Protein AF-A0A537MD89-F1 (afdb_monomer_lite)

Sequence (81 aa):
TSLSPVLVAGALASVRHLKASSEEREAQQAGAARLKALFADAGLPVMPSTTHIVPLMVGDPLKAKRISDILLAEYGIYVQP

pLDDT: mean 97.13, std 2.45, range [82.69, 98.62]

Secondary structure (DSSP, 8-state):
-PPPHHHHHHHHHHHHHHHH--HHHHHHHHHHHHHHHHHHHTT--BPP-SSS---B----HHHHHHHHHHHHHHH------

Structure (mmCIF, N/CA/C/O backbone):
data_AF-A0A537MD89-F1
#
_entry.id   AF-A0A537MD89-F1
#
loop_
_atom_site.group_PDB
_atom_site.id
_atom_site.type_symbol
_atom_site.label_atom_id
_atom_site.label_alt_id
_atom_site.label_comp_id
_atom_site.label_asym_id
_atom_site.label_entity_id
_atom_site.label_seq_id
_atom_site.pdbx_PDB_ins_code
_atom_site.Cartn_x
_atom_site.Cartn_y
_atom_site.Cartn_z
_atom_site.occupancy
_atom_site.B_iso_or_equiv
_atom_site.auth_seq_id
_atom_site.auth_comp_id
_atom_site.auth_asym_id
_atom_site.auth_atom_id
_atom_site.pdbx_PDB_model_num
ATOM 1 N N . THR A 1 1 ? 31.074 -4.235 -0.768 1.00 82.69 1 THR A N 1
ATOM 2 C CA . THR A 1 1 ? 30.589 -5.324 -1.646 1.00 82.69 1 THR A CA 1
ATOM 3 C C . THR A 1 1 ? 29.587 -4.746 -2.628 1.00 82.69 1 THR A C 1
ATOM 5 O O . THR A 1 1 ? 28.934 -3.766 -2.291 1.00 82.69 1 THR A O 1
ATOM 8 N N . SER A 1 2 ? 29.504 -5.275 -3.849 1.00 92.94 2 SER A N 1
ATOM 9 C CA . SER A 1 2 ? 28.475 -4.884 -4.824 1.00 92.94 2 SER A CA 1
ATOM 10 C C . SER A 1 2 ? 27.159 -5.635 -4.576 1.00 92.94 2 SER A C 1
ATOM 12 O O . SER A 1 2 ? 27.135 -6.645 -3.870 1.00 92.94 2 SER A O 1
ATOM 14 N N . LEU A 1 3 ? 26.059 -5.132 -5.147 1.00 96.06 3 LEU A N 1
ATOM 15 C CA . LEU A 1 3 ? 24.761 -5.813 -5.119 1.00 96.06 3 LEU A CA 1
ATOM 16 C C . LEU A 1 3 ? 24.786 -7.097 -5.962 1.00 96.06 3 LEU A C 1
ATOM 18 O O . LEU A 1 3 ? 25.492 -7.179 -6.967 1.00 96.06 3 LEU A O 1
ATOM 22 N N . SER A 1 4 ? 23.967 -8.080 -5.570 1.00 97.62 4 SER A N 1
ATOM 23 C CA . SER A 1 4 ? 23.783 -9.326 -6.324 1.00 97.62 4 SER A CA 1
ATOM 24 C C . SER A 1 4 ? 23.323 -9.036 -7.762 1.00 97.62 4 SER A C 1
ATOM 26 O O . SER A 1 4 ? 22.341 -8.304 -7.937 1.00 97.62 4 SER A O 1
ATOM 28 N N . PRO A 1 5 ? 23.953 -9.641 -8.788 1.00 97.44 5 PRO A N 1
ATOM 29 C CA . PRO A 1 5 ? 23.555 -9.456 -10.183 1.00 97.44 5 PRO A CA 1
ATOM 30 C C . PRO A 1 5 ? 22.072 -9.739 -10.448 1.00 97.44 5 PRO A C 1
ATOM 32 O O . PRO A 1 5 ? 21.443 -9.023 -11.222 1.00 97.44 5 PRO A O 1
ATOM 35 N N . VAL A 1 6 ? 21.487 -10.732 -9.768 1.00 97.56 6 VAL A N 1
ATOM 36 C CA . VAL A 1 6 ? 20.072 -11.100 -9.950 1.00 97.56 6 VAL A CA 1
ATOM 37 C C . VAL A 1 6 ? 19.138 -10.000 -9.432 1.00 97.56 6 VAL A C 1
ATOM 39 O O . VAL A 1 6 ? 18.155 -9.668 -10.093 1.00 97.56 6 VAL A O 1
ATOM 42 N N . LEU A 1 7 ? 19.473 -9.375 -8.297 1.00 98.00 7 LEU A N 1
ATOM 43 C CA . LEU A 1 7 ? 18.690 -8.257 -7.755 1.00 98.00 7 LEU A CA 1
ATOM 44 C C . LEU A 1 7 ? 18.745 -7.044 -8.686 1.00 98.00 7 LEU A C 1
ATOM 46 O O . LEU A 1 7 ? 17.720 -6.427 -8.974 1.00 98.00 7 LEU A O 1
ATOM 50 N N . VAL A 1 8 ? 19.939 -6.723 -9.192 1.00 98.06 8 VAL A N 1
ATOM 51 C CA . VAL A 1 8 ? 20.127 -5.572 -10.084 1.00 98.06 8 VAL A CA 1
ATOM 52 C C . VAL A 1 8 ? 19.441 -5.798 -11.432 1.00 98.06 8 VAL A C 1
ATOM 54 O O . VAL A 1 8 ? 18.847 -4.864 -11.969 1.00 98.06 8 VAL A O 1
ATOM 57 N N . ALA A 1 9 ? 19.452 -7.024 -11.962 1.00 98.44 9 ALA A N 1
ATOM 58 C CA . ALA A 1 9 ? 18.739 -7.363 -13.192 1.00 98.44 9 ALA A CA 1
ATOM 59 C C . ALA A 1 9 ? 17.222 -7.138 -13.057 1.00 98.44 9 ALA A C 1
ATOM 61 O O . ALA A 1 9 ? 16.619 -6.498 -13.922 1.00 98.44 9 ALA A O 1
ATOM 62 N N . GLY A 1 10 ? 16.620 -7.589 -11.949 1.00 98.38 10 GLY A N 1
ATOM 63 C CA . GLY A 1 10 ? 15.200 -7.359 -11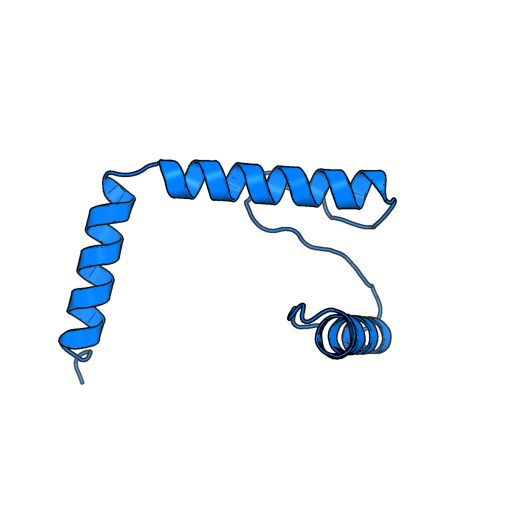.663 1.00 98.38 10 GLY A CA 1
ATOM 64 C C . GLY A 1 10 ? 14.860 -5.873 -11.504 1.00 98.38 10 GLY A C 1
ATOM 65 O O . GLY A 1 10 ? 13.909 -5.382 -12.116 1.00 98.38 10 GLY A O 1
ATOM 66 N N . ALA A 1 11 ? 15.675 -5.127 -10.754 1.00 98.44 11 ALA A N 1
ATOM 67 C CA . ALA A 1 11 ? 15.490 -3.686 -10.583 1.00 98.44 11 ALA A CA 1
ATOM 68 C C . ALA A 1 11 ? 15.578 -2.928 -11.920 1.00 98.44 11 ALA A C 1
ATOM 70 O O . ALA A 1 11 ? 14.744 -2.069 -12.208 1.00 98.44 11 ALA A O 1
ATOM 71 N N . LEU A 1 12 ? 16.552 -3.273 -12.769 1.00 98.56 12 LEU A N 1
ATOM 72 C CA . LEU A 1 12 ? 16.723 -2.656 -14.083 1.00 98.56 12 LEU A CA 1
ATOM 73 C C . LEU A 1 12 ? 15.523 -2.918 -15.002 1.00 98.56 12 LEU A C 1
ATOM 75 O O . LEU A 1 12 ? 15.087 -2.003 -15.703 1.00 98.56 12 LEU A O 1
ATOM 79 N N . ALA A 1 13 ? 14.983 -4.139 -14.992 1.00 98.56 13 ALA A N 1
ATOM 80 C CA . ALA A 1 13 ? 13.780 -4.478 -15.747 1.00 98.56 13 ALA A CA 1
ATOM 81 C C . ALA A 1 13 ? 12.569 -3.650 -15.281 1.00 98.56 13 ALA A C 1
ATOM 83 O O . ALA A 1 13 ? 11.906 -3.031 -16.112 1.00 98.56 13 ALA A O 1
ATOM 84 N N . SER A 1 14 ? 12.349 -3.551 -13.963 1.00 98.50 14 SER A N 1
ATOM 85 C CA . SER A 1 14 ? 11.276 -2.736 -13.371 1.00 98.50 14 SER A CA 1
ATOM 86 C C . SER A 1 14 ? 11.376 -1.259 -13.774 1.00 98.50 14 SER A C 1
ATOM 88 O O . SER A 1 14 ? 10.411 -0.676 -14.266 1.00 98.50 14 SER A O 1
ATOM 90 N N . VAL A 1 15 ? 12.570 -0.661 -13.671 1.00 98.50 15 VAL A N 1
ATOM 91 C CA . VAL A 1 15 ? 12.788 0.743 -14.060 1.00 98.50 15 VAL A CA 1
ATOM 92 C C . VAL A 1 15 ? 12.525 0.967 -15.549 1.00 98.50 15 VAL A C 1
ATOM 94 O O . VAL A 1 15 ? 11.919 1.974 -15.913 1.00 98.50 15 VAL A O 1
ATOM 97 N N . ARG A 1 16 ? 12.983 0.065 -16.426 1.00 98.56 16 ARG A N 1
ATOM 98 C CA . ARG A 1 16 ? 12.738 0.183 -17.873 1.00 98.56 16 ARG A CA 1
ATOM 99 C C . ARG A 1 16 ? 11.248 0.142 -18.191 1.00 98.56 16 ARG A C 1
ATOM 101 O O . ARG A 1 16 ? 10.789 0.974 -18.966 1.00 98.56 16 ARG A O 1
ATOM 108 N N . HIS A 1 17 ? 10.518 -0.775 -17.561 1.00 98.62 17 HIS A N 1
ATOM 109 C CA . HIS A 1 17 ? 9.074 -0.910 -17.726 1.00 98.62 17 HIS A CA 1
ATOM 110 C C . HIS A 1 17 ? 8.325 0.347 -17.265 1.00 98.62 17 HIS A C 1
ATOM 112 O O . HIS A 1 17 ? 7.645 0.997 -18.056 1.00 98.62 17 HIS A O 1
ATOM 118 N N . LEU A 1 18 ? 8.542 0.772 -16.016 1.00 98.50 18 LEU A N 1
ATOM 119 C CA . LEU A 1 18 ? 7.825 1.907 -15.420 1.00 98.50 18 LEU A CA 1
ATOM 120 C C . LEU A 1 18 ? 8.174 3.265 -16.052 1.00 98.50 18 LEU A C 1
ATOM 122 O O . LEU A 1 18 ? 7.431 4.228 -15.872 1.00 98.50 18 LEU A O 1
ATOM 126 N N . LYS A 1 19 ? 9.284 3.377 -16.793 1.00 98.38 19 LYS A N 1
ATOM 127 C CA . LYS A 1 19 ? 9.596 4.579 -17.586 1.00 98.38 19 LYS A CA 1
ATOM 128 C C . LYS A 1 19 ? 8.711 4.727 -18.823 1.00 98.38 19 LYS A C 1
ATOM 130 O O . LYS A 1 19 ? 8.487 5.854 -19.250 1.00 98.38 19 LYS A O 1
ATOM 135 N N . ALA A 1 20 ? 8.260 3.617 -19.404 1.00 98.44 20 ALA A N 1
ATOM 136 C CA . ALA A 1 20 ? 7.453 3.610 -20.621 1.00 98.44 20 ALA A CA 1
ATOM 137 C C . ALA A 1 20 ? 5.951 3.476 -20.330 1.00 98.44 20 ALA A C 1
ATOM 139 O O . ALA A 1 20 ? 5.142 4.016 -21.077 1.00 98.44 20 ALA A O 1
ATOM 140 N N . SER A 1 21 ? 5.583 2.790 -19.244 1.00 98.56 21 SER A N 1
ATOM 141 C CA . SER A 1 21 ? 4.189 2.603 -18.838 1.00 98.56 21 SER A CA 1
ATOM 142 C C . SER A 1 21 ? 3.732 3.659 -17.828 1.00 98.56 21 SER A C 1
ATOM 144 O O . SER A 1 21 ? 4.464 4.003 -16.893 1.00 98.56 21 SER A O 1
ATOM 146 N N . SER A 1 22 ? 2.511 4.170 -18.012 1.00 98.44 22 SER A N 1
ATOM 147 C CA . SER A 1 22 ? 1.798 5.018 -17.039 1.00 98.44 22 SER A CA 1
ATOM 148 C C . SER A 1 22 ? 0.622 4.309 -16.369 1.00 98.44 22 SER A C 1
ATOM 150 O O . SER A 1 22 ? 0.134 4.810 -15.357 1.00 98.44 22 SER A O 1
ATOM 152 N N . GLU 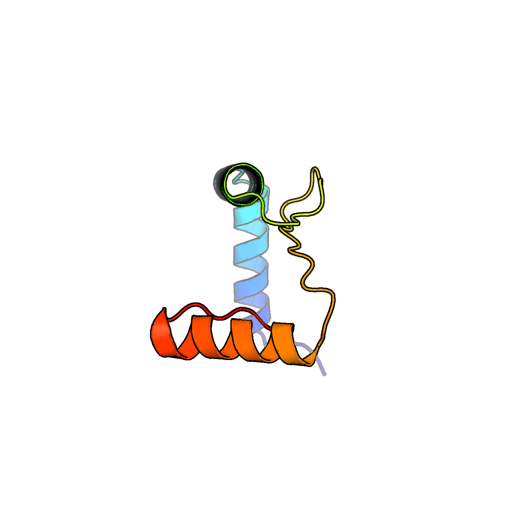A 1 23 ? 0.220 3.139 -16.868 1.00 98.62 23 GLU A N 1
ATOM 153 C CA . GLU A 1 23 ? -0.953 2.392 -16.403 1.00 98.62 23 GLU A CA 1
ATOM 154 C C . GLU A 1 23 ? -0.897 2.116 -14.894 1.00 98.62 23 GLU A C 1
ATOM 156 O O . GLU A 1 23 ? -1.854 2.377 -14.167 1.00 98.62 23 GLU A O 1
ATOM 161 N N . GLU A 1 24 ? 0.260 1.691 -14.381 1.00 98.38 24 GLU A N 1
ATOM 162 C CA . GLU A 1 24 ? 0.445 1.392 -12.960 1.00 98.38 24 GLU A CA 1
ATOM 163 C C . GLU A 1 24 ? 0.300 2.638 -12.084 1.00 98.38 24 GLU A C 1
ATOM 165 O O . GLU A 1 24 ? -0.274 2.570 -10.996 1.00 98.38 24 GLU A O 1
ATOM 170 N N . ARG A 1 25 ? 0.810 3.789 -12.545 1.00 98.38 25 ARG A N 1
ATOM 171 C CA . ARG A 1 25 ? 0.704 5.054 -11.802 1.00 98.38 25 ARG A CA 1
ATOM 172 C C . ARG A 1 25 ? -0.735 5.545 -11.772 1.00 98.38 25 ARG A C 1
ATOM 174 O O . ARG A 1 25 ? -1.200 5.983 -10.724 1.00 98.38 25 ARG A O 1
ATOM 181 N N . GLU A 1 26 ? -1.434 5.465 -12.896 1.00 98.44 26 GLU A N 1
ATOM 182 C CA . GLU A 1 26 ? -2.839 5.858 -12.993 1.00 98.44 26 GLU A CA 1
ATOM 183 C C . GLU A 1 26 ? -3.717 4.965 -12.111 1.00 98.44 26 GLU A C 1
ATOM 185 O O . GLU A 1 26 ? -4.489 5.475 -11.296 1.00 98.44 26 GLU A O 1
ATOM 190 N N . ALA A 1 27 ? -3.520 3.645 -12.170 1.00 98.50 27 ALA A N 1
ATOM 191 C CA . ALA A 1 27 ? -4.215 2.690 -11.314 1.00 98.50 27 ALA A CA 1
ATOM 192 C C . ALA A 1 27 ? -3.918 2.920 -9.821 1.00 98.50 27 ALA A C 1
ATOM 194 O O . ALA A 1 27 ? -4.836 2.899 -8.998 1.00 98.50 27 ALA A O 1
ATOM 195 N N . GLN A 1 28 ? -2.659 3.200 -9.456 1.00 98.56 28 GLN A N 1
ATOM 196 C CA . GLN A 1 28 ? -2.271 3.509 -8.077 1.00 98.56 28 GLN A CA 1
ATOM 197 C C . GLN A 1 28 ? -2.987 4.763 -7.556 1.00 98.56 28 GLN A C 1
ATOM 199 O O . GLN A 1 28 ? -3.523 4.756 -6.445 1.00 98.56 28 GLN A O 1
ATOM 204 N N . GLN A 1 29 ? -3.012 5.837 -8.349 1.00 98.38 29 GLN A N 1
ATOM 205 C CA . GLN A 1 29 ? -3.681 7.082 -7.970 1.00 98.38 29 GLN A CA 1
ATOM 206 C C . GLN A 1 29 ? -5.196 6.897 -7.866 1.00 98.38 29 GLN A C 1
ATOM 208 O O . GLN A 1 29 ? -5.798 7.338 -6.886 1.00 98.38 29 GLN A O 1
ATOM 213 N N . ALA A 1 30 ? -5.806 6.187 -8.819 1.00 98.12 30 ALA A N 1
ATOM 214 C CA . ALA A 1 30 ? -7.229 5.867 -8.786 1.00 98.12 30 ALA A CA 1
ATOM 215 C C . ALA A 1 30 ? -7.597 5.042 -7.540 1.00 98.12 30 ALA A C 1
ATOM 217 O O . ALA A 1 30 ? -8.581 5.344 -6.863 1.00 98.12 30 ALA A O 1
ATOM 218 N N . GLY A 1 31 ? -6.777 4.046 -7.188 1.00 98.25 31 GLY A N 1
ATOM 219 C CA . GLY A 1 31 ? -6.952 3.240 -5.980 1.00 98.25 31 GLY A CA 1
ATOM 220 C C . GLY A 1 31 ? -6.864 4.069 -4.697 1.00 98.25 31 GLY A C 1
ATOM 221 O O . GLY A 1 31 ? -7.743 3.972 -3.839 1.00 98.25 31 GLY A O 1
ATOM 222 N N . ALA A 1 32 ? -5.852 4.934 -4.583 1.00 98.31 32 ALA A N 1
ATOM 223 C CA . ALA A 1 32 ? -5.685 5.812 -3.426 1.00 98.31 32 ALA A CA 1
ATOM 224 C C . ALA A 1 32 ? -6.836 6.821 -3.285 1.00 98.31 32 ALA A C 1
ATOM 226 O O . ALA A 1 32 ? -7.352 7.018 -2.184 1.00 98.31 32 ALA A O 1
ATOM 227 N N . ALA A 1 33 ? -7.264 7.440 -4.390 1.00 97.88 33 ALA A N 1
ATOM 228 C CA . ALA A 1 33 ? -8.390 8.371 -4.403 1.00 97.88 33 ALA A CA 1
ATOM 229 C C . ALA A 1 33 ? -9.691 7.680 -3.976 1.00 97.88 33 ALA A C 1
ATOM 231 O O . ALA A 1 33 ? -10.412 8.192 -3.119 1.00 97.88 33 ALA A O 1
ATOM 232 N N . ARG A 1 34 ? -9.945 6.478 -4.507 1.00 98.12 34 ARG A N 1
ATOM 233 C CA . ARG A 1 34 ? -11.107 5.668 -4.139 1.00 98.12 34 ARG A CA 1
ATOM 234 C C . ARG A 1 34 ? -11.110 5.319 -2.652 1.00 98.12 34 ARG A C 1
ATOM 236 O O . ARG A 1 34 ? -12.136 5.489 -2.005 1.00 98.12 34 ARG A O 1
ATOM 243 N N . LEU A 1 35 ? -9.991 4.846 -2.099 1.00 97.88 35 LEU A N 1
ATOM 244 C CA . LEU A 1 35 ? -9.938 4.457 -0.686 1.00 97.88 35 LEU A CA 1
ATOM 245 C C . LEU A 1 35 ? -10.126 5.660 0.251 1.00 97.88 35 LEU A C 1
ATOM 247 O O . LEU A 1 35 ? -10.839 5.548 1.243 1.00 97.88 35 LEU A O 1
ATOM 251 N N . LYS A 1 36 ? -9.554 6.824 -0.088 1.00 98.06 36 LYS A N 1
ATOM 252 C CA . LYS A 1 36 ? -9.788 8.071 0.660 1.00 98.06 36 LYS A CA 1
ATOM 253 C C . LYS A 1 36 ? -11.259 8.475 0.657 1.00 98.06 36 LYS A C 1
ATOM 255 O O . LYS A 1 36 ? -11.769 8.835 1.712 1.00 98.06 36 LYS A O 1
ATOM 260 N N . ALA A 1 37 ? -11.925 8.395 -0.497 1.00 97.25 37 ALA A N 1
ATOM 261 C CA . ALA A 1 37 ? -13.353 8.684 -0.600 1.00 97.25 37 ALA A CA 1
ATOM 262 C C . ALA A 1 37 ? -14.171 7.733 0.285 1.00 97.25 37 ALA A C 1
ATOM 264 O O . ALA A 1 37 ? -14.932 8.196 1.121 1.00 97.25 37 ALA A O 1
ATOM 265 N N . LEU A 1 38 ? -13.914 6.421 0.206 1.00 98.19 38 LEU A N 1
ATOM 266 C CA . LEU A 1 38 ? -14.604 5.429 1.040 1.00 98.19 38 LEU A CA 1
ATOM 267 C C . LEU A 1 38 ? -14.402 5.668 2.544 1.00 98.19 38 LEU A C 1
ATOM 269 O O . LEU A 1 38 ? -15.342 5.511 3.318 1.00 98.19 38 LEU A O 1
ATOM 273 N N . PHE A 1 39 ? -13.198 6.054 2.975 1.00 97.94 39 PHE A N 1
ATOM 274 C CA . PHE A 1 39 ? -12.952 6.401 4.377 1.00 97.94 39 PHE A CA 1
ATOM 275 C C . PHE A 1 39 ? -13.683 7.675 4.800 1.00 97.94 39 PHE A C 1
ATOM 277 O O . PHE A 1 39 ? -14.278 7.687 5.876 1.00 97.94 39 PHE A O 1
ATOM 284 N N . ALA A 1 40 ? -13.674 8.716 3.966 1.00 96.81 40 ALA A N 1
ATOM 285 C CA . ALA A 1 40 ? -14.390 9.957 4.245 1.00 96.81 40 ALA A CA 1
ATOM 286 C C . ALA A 1 40 ? -15.912 9.736 4.307 1.00 96.81 40 A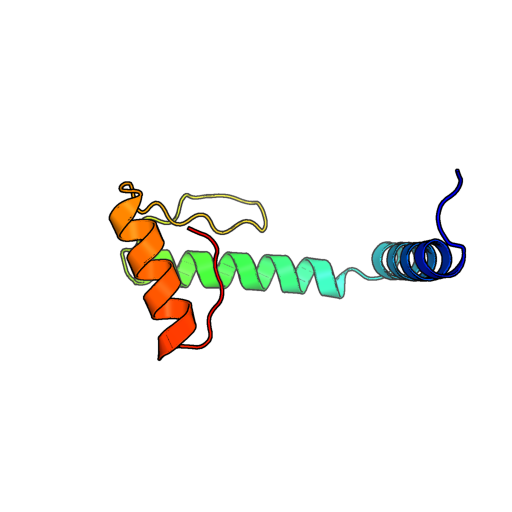LA A C 1
ATOM 288 O O . ALA A 1 40 ? -16.550 10.183 5.258 1.00 96.81 40 ALA A O 1
ATOM 289 N N . ASP A 1 41 ? -16.472 8.984 3.355 1.00 97.94 41 ASP A N 1
ATOM 290 C CA . ASP A 1 41 ? -17.895 8.629 3.301 1.00 97.94 41 ASP A CA 1
ATOM 291 C C . ASP A 1 41 ? -18.318 7.787 4.517 1.00 97.94 41 ASP A C 1
ATOM 293 O O . ASP A 1 41 ? -19.428 7.929 5.026 1.00 97.94 41 ASP A O 1
ATOM 297 N N . ALA A 1 42 ? -17.413 6.945 5.029 1.00 98.06 42 ALA A N 1
ATOM 298 C CA . ALA A 1 42 ? -17.602 6.184 6.265 1.00 98.06 42 ALA A CA 1
ATOM 299 C C . ALA A 1 42 ? -17.380 7.013 7.550 1.00 98.06 42 ALA A C 1
ATOM 301 O O . ALA A 1 42 ? -17.477 6.469 8.651 1.00 98.06 42 ALA A O 1
ATOM 302 N N . GLY A 1 43 ? -17.060 8.308 7.440 1.00 97.25 43 GLY A N 1
ATOM 303 C CA . GLY A 1 43 ? -16.795 9.193 8.578 1.00 97.25 43 GLY A CA 1
ATOM 304 C C . GLY A 1 43 ? -15.482 8.903 9.315 1.00 97.25 43 GLY A C 1
ATOM 305 O O . GLY A 1 43 ? -15.315 9.317 10.463 1.00 97.25 43 GLY A O 1
ATOM 306 N N . LEU A 1 44 ? -14.550 8.181 8.688 1.00 97.38 44 LEU A N 1
ATOM 307 C CA . LEU A 1 44 ? -13.254 7.852 9.275 1.00 97.38 44 LEU A CA 1
ATOM 308 C C . LEU A 1 44 ? -12.258 9.019 9.113 1.00 97.38 44 LEU A C 1
ATOM 310 O O . LEU A 1 44 ? -12.290 9.729 8.105 1.00 97.38 44 LEU A O 1
ATOM 314 N N . PRO A 1 45 ? -11.326 9.212 10.068 1.00 96.44 45 PRO A N 1
ATOM 315 C CA . PRO A 1 45 ? -10.382 10.334 10.086 1.00 96.44 45 PRO A CA 1
ATOM 316 C C . PRO A 1 45 ? -9.210 10.139 9.103 1.00 96.44 45 PRO A C 1
ATOM 318 O O . PRO A 1 45 ? -8.043 10.023 9.494 1.00 96.44 45 PRO A O 1
ATOM 321 N N . VAL A 1 46 ? -9.520 10.085 7.807 1.00 97.06 46 VAL A N 1
ATOM 322 C CA . VAL A 1 46 ? -8.524 10.088 6.731 1.00 97.06 46 VAL A CA 1
ATOM 323 C C . VAL A 1 46 ? -7.978 11.500 6.526 1.00 97.06 46 VAL A C 1
ATOM 325 O O . VAL A 1 46 ? -8.740 12.463 6.445 1.00 97.06 46 VAL A O 1
ATOM 328 N N . MET A 1 47 ? -6.654 11.655 6.439 1.00 92.69 47 MET A N 1
ATOM 329 C CA . MET A 1 47 ? -6.074 12.983 6.196 1.00 92.69 47 MET A CA 1
ATOM 330 C C . MET A 1 47 ? -6.135 13.323 4.698 1.00 92.69 47 MET A C 1
ATOM 332 O O . MET A 1 47 ? -5.696 12.508 3.874 1.00 92.69 47 MET A O 1
ATOM 336 N N . PRO A 1 48 ? -6.622 14.519 4.315 1.00 90.12 48 PRO A N 1
ATOM 337 C CA . PRO A 1 48 ? -6.628 14.953 2.923 1.00 90.12 48 PRO A CA 1
ATOM 338 C C . PRO A 1 48 ? -5.213 14.984 2.336 1.00 90.12 48 PRO A C 1
ATOM 340 O O . PRO A 1 48 ? -4.278 15.490 2.953 1.00 90.12 48 PRO A O 1
ATOM 343 N N . SER A 1 49 ? -5.046 14.449 1.127 1.00 92.38 49 SER A N 1
ATOM 344 C CA . SER A 1 49 ? -3.767 14.460 0.412 1.00 92.38 49 SER A CA 1
ATOM 345 C C . SER A 1 49 ? -3.975 14.228 -1.083 1.00 92.38 49 SER A C 1
ATOM 347 O O . SER A 1 49 ? -4.859 13.461 -1.473 1.00 92.38 49 SER A O 1
ATOM 349 N N . THR A 1 50 ? -3.112 14.818 -1.910 1.00 92.38 50 THR A N 1
ATOM 350 C CA . THR A 1 50 ? -3.023 14.577 -3.362 1.00 92.38 50 THR A CA 1
ATOM 351 C C . THR A 1 50 ? -2.026 13.472 -3.734 1.00 92.38 50 THR A C 1
ATOM 353 O O . THR A 1 50 ? -1.872 13.153 -4.908 1.00 92.38 50 THR A 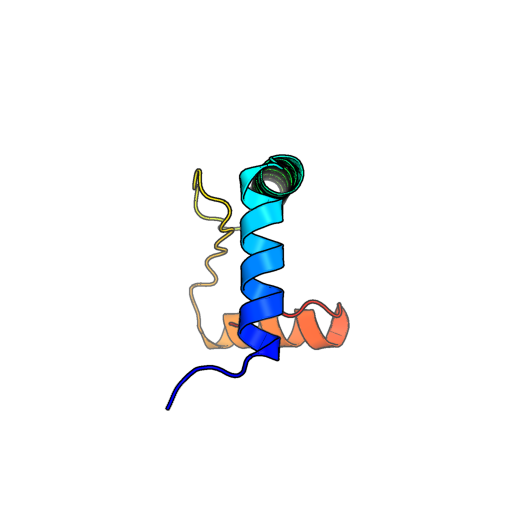O 1
ATOM 356 N N . THR A 1 51 ? -1.337 12.872 -2.757 1.00 97.12 51 THR A N 1
ATOM 357 C CA . THR A 1 51 ? -0.394 11.762 -2.982 1.00 97.12 51 THR A CA 1
ATOM 358 C C . THR A 1 51 ? -1.101 10.405 -2.958 1.00 97.12 51 THR A C 1
ATOM 360 O O . THR A 1 51 ? -2.263 10.306 -2.578 1.00 97.12 51 THR A O 1
ATOM 363 N N . HIS A 1 52 ? -0.401 9.322 -3.294 1.00 97.62 52 HIS A N 1
ATOM 364 C CA . HIS A 1 52 ? -0.958 7.963 -3.257 1.00 97.62 52 HIS A CA 1
ATOM 365 C C . HIS A 1 52 ? -1.076 7.365 -1.837 1.00 97.62 52 HIS A C 1
ATOM 367 O O . HIS A 1 52 ? -1.609 6.272 -1.676 1.00 97.62 52 HIS A O 1
ATOM 373 N N . ILE A 1 53 ? -0.573 8.047 -0.801 1.00 98.00 53 ILE A N 1
ATOM 374 C CA . ILE A 1 53 ? -0.635 7.565 0.588 1.00 98.00 53 ILE A CA 1
ATOM 375 C C . ILE A 1 53 ? -2.039 7.825 1.152 1.00 98.00 53 ILE A C 1
ATOM 377 O O . ILE A 1 53 ? -2.607 8.900 0.937 1.00 98.00 53 ILE A O 1
ATOM 381 N N . VAL A 1 54 ? -2.583 6.854 1.894 1.00 97.69 54 VAL A N 1
ATOM 382 C CA . VAL A 1 54 ? -3.911 6.920 2.529 1.00 97.69 54 VAL A CA 1
ATOM 383 C C . VAL A 1 54 ? -3.768 6.815 4.056 1.00 97.69 54 VAL A C 1
ATOM 385 O O . VAL A 1 54 ? -3.903 5.728 4.613 1.00 97.69 54 VAL A O 1
ATOM 388 N N . PRO A 1 55 ? -3.433 7.916 4.751 1.00 95.62 55 PRO A N 1
ATOM 389 C CA . PRO A 1 55 ? -3.224 7.896 6.195 1.00 95.62 55 PRO A CA 1
ATOM 390 C C . PRO A 1 55 ? -4.560 7.958 6.949 1.00 95.62 55 PRO A C 1
ATOM 392 O O . PRO A 1 55 ? -5.368 8.858 6.711 1.00 95.62 55 PRO A O 1
ATOM 395 N N . LEU A 1 56 ? -4.765 7.038 7.894 1.00 95.62 56 LEU A N 1
ATOM 396 C CA . LEU A 1 56 ? -5.939 6.998 8.767 1.00 95.62 56 LEU A CA 1
ATOM 397 C C . LEU A 1 56 ? -5.513 7.205 10.227 1.00 95.62 56 LEU A C 1
ATOM 399 O O . LEU A 1 56 ? -4.802 6.379 10.793 1.00 95.62 56 LEU A O 1
ATOM 403 N N . MET A 1 57 ? -5.911 8.325 10.834 1.00 95.12 57 MET A N 1
ATOM 404 C CA . MET A 1 57 ? -5.465 8.697 12.181 1.00 95.12 57 MET A CA 1
ATOM 405 C C . MET A 1 57 ? -6.253 7.956 13.267 1.00 95.12 57 MET A C 1
ATOM 407 O O . MET A 1 57 ? -7.439 8.203 13.449 1.00 95.12 57 MET A O 1
ATOM 411 N N . VAL A 1 58 ? -5.586 7.103 14.050 1.00 95.56 58 VAL A N 1
ATOM 412 C CA . VAL A 1 58 ? -6.217 6.406 15.191 1.00 95.56 58 VAL A CA 1
ATOM 413 C C . VAL A 1 58 ? -6.071 7.188 16.505 1.00 95.56 58 VAL A C 1
ATOM 415 O O . VAL A 1 58 ? -6.955 7.136 17.359 1.00 95.56 58 VAL A O 1
ATOM 418 N N . GLY A 1 59 ? -4.967 7.924 16.677 1.00 94.56 59 GLY A N 1
ATOM 419 C CA . GLY A 1 59 ? -4.711 8.792 17.836 1.00 94.56 59 GLY A CA 1
ATOM 420 C C . GLY A 1 59 ? -4.325 8.085 19.145 1.00 94.56 59 GLY A C 1
ATOM 421 O O . GLY A 1 59 ? -3.939 8.760 20.093 1.00 94.56 59 GLY A O 1
ATOM 422 N N . ASP A 1 60 ? -4.389 6.752 19.208 1.00 97.50 60 ASP A N 1
ATOM 423 C CA . ASP A 1 60 ? -3.994 5.950 20.372 1.00 97.50 60 ASP A CA 1
ATOM 424 C C . ASP A 1 60 ? -3.230 4.689 19.919 1.00 97.50 60 ASP A C 1
ATOM 426 O O . ASP A 1 60 ? -3.741 3.940 19.078 1.00 97.50 60 ASP A O 1
ATOM 430 N N . PRO A 1 61 ? -2.027 4.425 20.463 1.00 97.19 61 PRO A N 1
ATOM 431 C CA . PRO A 1 61 ? -1.178 3.325 20.006 1.00 97.19 61 PRO A CA 1
ATOM 432 C C . PRO A 1 61 ? -1.735 1.935 20.354 1.00 97.19 61 PRO A C 1
ATOM 434 O O . PRO A 1 61 ? -1.557 0.990 19.584 1.00 97.19 61 PRO A O 1
ATOM 437 N N . LEU A 1 62 ? -2.438 1.783 21.482 1.00 98.00 62 LEU A N 1
ATOM 438 C CA . LEU A 1 62 ? -3.044 0.505 21.868 1.00 98.00 62 LEU A CA 1
ATOM 439 C C . LEU A 1 62 ? -4.241 0.183 20.968 1.00 98.00 62 LEU A C 1
ATOM 441 O O . LEU A 1 62 ? -4.416 -0.966 20.555 1.00 98.00 62 LEU A O 1
ATOM 445 N N . LYS A 1 63 ? -5.040 1.199 20.617 1.00 97.62 63 LYS A N 1
ATOM 446 C CA . LYS A 1 63 ? -6.130 1.059 19.642 1.00 97.62 63 LYS A CA 1
ATOM 447 C C . LYS A 1 63 ? -5.593 0.745 18.250 1.00 97.62 63 LYS A C 1
ATOM 449 O O . LYS A 1 63 ? -6.134 -0.153 17.613 1.00 97.62 63 LYS A O 1
ATOM 454 N N . ALA A 1 64 ? -4.531 1.420 17.804 1.00 97.81 64 ALA A N 1
ATOM 455 C CA . ALA A 1 64 ? -3.920 1.174 16.496 1.00 97.81 64 ALA A CA 1
ATOM 456 C C . ALA A 1 64 ? -3.458 -0.283 16.365 1.00 97.81 64 ALA A C 1
ATOM 458 O O . ALA A 1 64 ? -3.864 -0.974 15.430 1.00 97.81 64 ALA A O 1
ATOM 459 N N . LYS A 1 65 ? -2.726 -0.793 17.369 1.00 98.12 65 LYS A N 1
ATOM 460 C CA . LYS A 1 65 ? -2.330 -2.207 17.431 1.00 98.12 65 LYS A CA 1
ATOM 461 C C . LYS A 1 65 ? -3.540 -3.137 17.372 1.00 98.12 65 LYS A C 1
ATOM 463 O O . LYS A 1 65 ? -3.559 -4.057 16.566 1.00 98.12 65 LYS A O 1
ATOM 468 N N . ARG A 1 66 ? -4.561 -2.896 18.201 1.00 98.19 66 ARG A N 1
ATOM 469 C CA . ARG A 1 66 ? -5.757 -3.750 18.240 1.00 98.19 66 ARG A CA 1
ATOM 470 C C . ARG A 1 66 ? -6.490 -3.780 16.896 1.00 98.19 66 ARG A C 1
ATOM 472 O O . ARG A 1 66 ? -6.934 -4.844 16.486 1.00 98.19 66 ARG A O 1
ATOM 479 N N . ILE A 1 67 ? -6.621 -2.636 16.225 1.00 97.75 67 ILE A N 1
ATOM 480 C CA . ILE A 1 67 ? -7.245 -2.547 14.897 1.00 97.75 67 ILE A CA 1
ATOM 481 C C . ILE A 1 67 ? -6.417 -3.330 13.874 1.00 97.75 67 ILE A C 1
ATOM 483 O O . ILE A 1 67 ? -6.984 -4.141 13.150 1.00 97.75 67 ILE A O 1
ATOM 487 N N . SER A 1 68 ? -5.094 -3.141 13.855 1.00 98.12 68 SER A N 1
ATOM 488 C CA . SER A 1 68 ? -4.173 -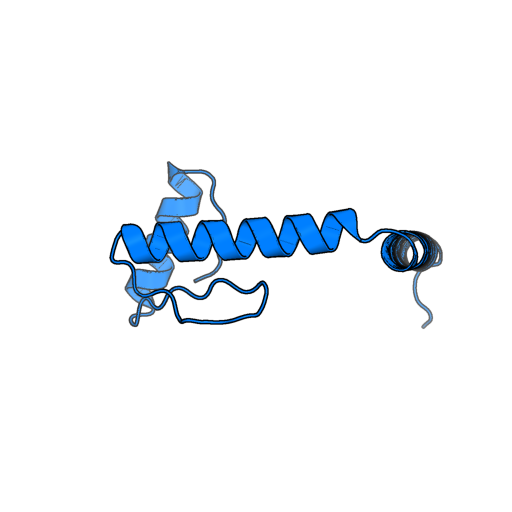3.906 13.003 1.00 98.12 68 SER A CA 1
ATOM 489 C C . SER A 1 68 ? -4.304 -5.418 13.232 1.00 98.12 68 SER A C 1
ATOM 491 O O . SER A 1 68 ? -4.401 -6.179 12.272 1.00 98.12 68 SER A O 1
ATOM 493 N N . ASP A 1 69 ? -4.336 -5.861 14.494 1.00 98.25 69 ASP A N 1
ATOM 494 C CA . ASP A 1 69 ? -4.467 -7.278 14.852 1.00 98.25 69 ASP A CA 1
ATOM 495 C C . ASP A 1 69 ? -5.803 -7.863 14.354 1.00 98.25 69 ASP A C 1
ATOM 497 O O . ASP A 1 69 ? -5.815 -8.947 13.775 1.00 98.25 69 ASP A O 1
ATOM 501 N N . ILE A 1 70 ? -6.916 -7.135 14.528 1.00 98.44 70 ILE A N 1
ATOM 502 C CA . ILE A 1 70 ? -8.249 -7.543 14.044 1.00 98.44 70 ILE A CA 1
ATOM 503 C C . ILE A 1 70 ? -8.272 -7.610 12.514 1.00 98.44 70 ILE A C 1
ATOM 505 O O . ILE A 1 70 ? -8.719 -8.607 11.949 1.00 98.44 70 ILE A O 1
ATOM 509 N N . LEU A 1 71 ? -7.769 -6.575 11.832 1.00 98.31 71 LEU A N 1
ATOM 510 C CA . LEU A 1 71 ? -7.707 -6.534 10.370 1.00 98.31 71 LEU A CA 1
ATOM 511 C C . LEU A 1 71 ? -6.936 -7.734 9.815 1.00 98.31 71 LEU A C 1
ATOM 513 O O . LEU A 1 71 ? -7.398 -8.366 8.865 1.00 98.31 71 LEU A O 1
ATOM 517 N N . LEU A 1 72 ? -5.815 -8.098 10.439 1.00 98.31 72 LEU A N 1
ATOM 518 C CA . LEU A 1 72 ? -5.022 -9.244 10.015 1.00 98.31 72 LEU A CA 1
ATOM 519 C C . LEU A 1 72 ? -5.715 -10.578 10.326 1.00 98.31 72 LEU A C 1
ATOM 521 O O . LEU A 1 72 ? -5.823 -11.422 9.438 1.00 98.31 72 LEU A O 1
ATOM 525 N N . ALA A 1 73 ? -6.166 -10.779 11.567 1.00 98.25 73 ALA A N 1
ATOM 526 C CA . ALA A 1 73 ? -6.664 -12.071 12.039 1.00 98.25 73 ALA A CA 1
ATOM 527 C C . ALA A 1 73 ? -8.060 -12.420 11.504 1.00 98.25 73 ALA A C 1
ATOM 529 O O . ALA A 1 73 ? -8.322 -13.582 11.201 1.00 98.25 73 ALA A O 1
ATOM 530 N N . GLU A 1 74 ? -8.950 -11.432 11.391 1.00 98.44 74 GLU A N 1
ATOM 531 C CA . GLU A 1 74 ? -10.350 -11.653 11.009 1.00 98.44 74 GLU A CA 1
ATOM 532 C C . GLU A 1 74 ? -10.610 -11.353 9.528 1.00 98.44 74 GLU A C 1
ATOM 534 O O . GLU A 1 74 ? -11.456 -12.002 8.915 1.00 98.44 74 GLU A O 1
ATOM 539 N N . TYR A 1 75 ? -9.874 -10.406 8.933 1.00 98.12 75 TYR A N 1
ATOM 540 C CA . TYR A 1 75 ? -10.125 -9.936 7.563 1.00 98.12 75 TYR A CA 1
ATOM 541 C C . TYR A 1 75 ? -8.978 -10.234 6.586 1.00 98.12 75 TYR A C 1
ATOM 543 O O . TYR A 1 75 ? -9.120 -9.977 5.391 1.00 98.12 75 TYR A O 1
ATOM 551 N N . GLY A 1 76 ? -7.845 -10.771 7.056 1.00 98.12 76 GLY A N 1
ATOM 552 C CA . GLY A 1 76 ? -6.670 -11.037 6.217 1.00 98.12 76 GLY A CA 1
ATOM 553 C C . GLY A 1 76 ? -5.995 -9.772 5.670 1.00 98.12 76 GLY A C 1
ATOM 554 O O . GLY A 1 76 ? -5.252 -9.845 4.691 1.00 98.12 76 GLY A O 1
ATOM 555 N N . ILE A 1 77 ? -6.254 -8.608 6.272 1.00 98.31 77 ILE A N 1
ATOM 556 C CA . ILE A 1 77 ? -5.725 -7.307 5.853 1.00 98.31 77 ILE A CA 1
ATOM 557 C C . ILE A 1 77 ? -4.537 -6.945 6.744 1.00 98.31 77 ILE A C 1
ATOM 559 O O . ILE A 1 77 ? -4.696 -6.615 7.916 1.00 98.31 77 ILE A O 1
ATOM 563 N N . TYR A 1 78 ? -3.334 -6.961 6.174 1.00 97.56 78 TYR A N 1
ATOM 564 C CA . TYR A 1 78 ? -2.135 -6.499 6.867 1.00 97.56 78 TYR A CA 1
ATOM 565 C C . TYR A 1 78 ? -1.944 -4.988 6.695 1.00 97.56 78 TYR A C 1
ATOM 567 O O . TYR A 1 78 ? -1.715 -4.504 5.585 1.00 97.56 78 TYR A O 1
ATOM 575 N N . VAL A 1 79 ? -1.983 -4.252 7.806 1.00 96.88 79 VAL A N 1
ATOM 576 C CA . VAL A 1 79 ? -1.538 -2.857 7.896 1.00 96.88 79 VAL A CA 1
ATOM 577 C C . VAL A 1 79 ? -0.816 -2.674 9.224 1.00 96.88 79 VAL A C 1
ATOM 579 O O . VAL A 1 79 ? -1.333 -3.07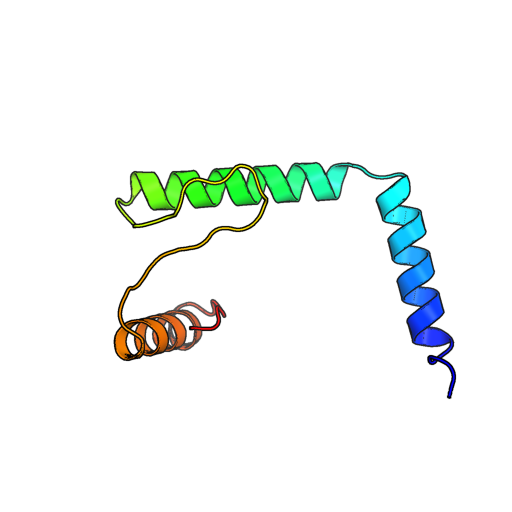0 10.259 1.00 96.88 79 VAL A O 1
ATOM 582 N N . GLN A 1 80 ? 0.396 -2.130 9.201 1.00 94.56 80 GLN A N 1
ATOM 583 C CA . GLN A 1 80 ? 1.179 -1.944 10.422 1.00 94.56 80 GLN A CA 1
ATOM 584 C C . GLN A 1 80 ? 0.583 -0.796 11.270 1.00 94.56 80 GLN A C 1
ATOM 586 O O . GLN A 1 80 ? 0.170 0.204 10.675 1.00 94.56 80 GLN A O 1
ATOM 591 N N . PRO A 1 81 ? 0.514 -0.930 12.613 1.00 89.88 81 PRO A N 1
ATOM 592 C CA . PRO A 1 81 ? -0.055 0.088 13.500 1.00 89.88 81 PRO A CA 1
ATOM 593 C C . PRO A 1 81 ? 0.794 1.355 13.624 1.00 89.88 81 PRO A C 1
ATOM 595 O O . PRO A 1 81 ? 2.034 1.269 13.458 1.00 89.88 81 PRO A O 1
#

Foldseek 3Di:
DDDDPVVVVVVVVVVVVVVVDCVVVVVLQVVQVVVLVVCVVVVFQWDDDSDSDTDTDPPDPVVQVVVQVCCCPPVVDHDHD

Radius of gyration: 17.59 Å; chains: 1; bounding box: 48×27×42 Å